Protein AF-A0A183H686-F1 (afdb_monomer_lite)

Sequence (108 aa):
MCELSGSFCYRRFIPQVWPSIRKFMLKQSATSANAQGAYFHSAAYKFQQLILENLDVVFRCIEARSADWRSVVEVAKAYCDVSQPKTLQNASKNLLSTCETELKKTDD

Secondary structure (DSSP, 8-state):
--PPPHHHHHHHIIIIIHHHHHHHHHHHHHHHHT--GGGGGSHHHHHHHHHHHHHHHHHHHTT--HHHHHHHHHHHHHH-STTS-HHHHHHHHHHHHHHHHHHHHH--

Structure (mmCIF, N/CA/C/O backbone):
data_AF-A0A183H686-F1
#
_entry.id   AF-A0A183H686-F1
#
loop_
_atom_site.group_PDB
_atom_site.id
_atom_site.type_symbol
_atom_site.label_atom_id
_atom_site.label_alt_id
_atom_site.label_comp_id
_atom_site.label_asym_id
_atom_site.label_entity_id
_atom_site.label_seq_id
_atom_site.pdbx_PDB_ins_code
_atom_site.Cartn_x
_atom_site.Cartn_y
_atom_site.Cartn_z
_atom_site.occupancy
_atom_site.B_iso_or_equiv
_atom_site.auth_seq_id
_atom_site.auth_comp_id
_atom_site.auth_asym_id
_atom_site.auth_atom_id
_atom_site.pdbx_PDB_model_num
ATOM 1 N N . MET A 1 1 ? -7.629 27.612 15.304 1.00 44.19 1 MET A N 1
ATOM 2 C CA . MET A 1 1 ? -7.691 26.717 14.127 1.00 44.19 1 MET A CA 1
ATOM 3 C C . MET A 1 1 ? -8.606 25.570 14.521 1.00 44.19 1 MET A C 1
ATOM 5 O O . MET A 1 1 ? -8.342 24.986 15.559 1.00 44.19 1 MET A O 1
ATOM 9 N N . CYS A 1 2 ? -9.714 25.318 13.819 1.00 49.41 2 CYS A N 1
ATOM 10 C CA . CYS A 1 2 ? -10.548 24.154 14.142 1.00 49.41 2 CYS A CA 1
ATOM 11 C C . CYS A 1 2 ? -9.799 22.898 13.688 1.00 49.41 2 CYS A C 1
ATOM 13 O O . CYS A 1 2 ? -9.565 22.737 12.491 1.00 49.41 2 CYS A O 1
ATOM 15 N N . GLU A 1 3 ? -9.398 22.046 14.626 1.00 57.31 3 GLU A N 1
ATOM 16 C CA . GLU A 1 3 ? -8.880 20.720 14.303 1.00 57.31 3 GLU A CA 1
ATOM 17 C C . GLU A 1 3 ? -10.010 19.921 13.647 1.00 57.31 3 GLU A C 1
ATOM 19 O O . GLU A 1 3 ? -11.103 19.774 14.200 1.00 57.31 3 GLU A O 1
ATOM 24 N N . LEU A 1 4 ? -9.792 19.468 12.411 1.00 68.12 4 LEU A N 1
ATOM 25 C CA . LEU A 1 4 ? -10.731 18.560 11.765 1.00 68.12 4 LEU A CA 1
ATOM 26 C C . LEU A 1 4 ? -10.695 17.241 12.536 1.00 68.12 4 LEU A C 1
ATOM 28 O O . LEU A 1 4 ? -9.652 16.596 12.586 1.00 68.12 4 LEU A O 1
ATOM 32 N N . SER A 1 5 ? -11.823 16.836 13.123 1.00 79.75 5 SER A N 1
ATOM 33 C CA . SER A 1 5 ? -11.901 15.527 13.783 1.00 79.75 5 SER A CA 1
ATOM 34 C C . SER A 1 5 ? -11.611 14.401 12.784 1.00 79.75 5 SER A C 1
ATOM 36 O O . SER A 1 5 ? -12.080 14.456 11.638 1.00 79.75 5 SER A O 1
ATOM 38 N N . GLY A 1 6 ? -10.889 13.361 13.216 1.00 82.69 6 GLY A N 1
ATOM 39 C CA . GLY A 1 6 ? -10.588 12.190 12.385 1.00 82.69 6 GLY A CA 1
ATOM 40 C C . GLY A 1 6 ? -11.858 11.588 11.781 1.00 82.69 6 GLY A C 1
ATOM 41 O O . GLY A 1 6 ? -11.932 11.379 10.570 1.00 82.69 6 GLY A O 1
ATOM 42 N N . SER A 1 7 ? -12.931 11.500 12.576 1.00 82.00 7 SER A N 1
ATOM 43 C CA . SER A 1 7 ? -14.271 11.077 12.134 1.00 82.00 7 SER A CA 1
ATOM 44 C C . SER A 1 7 ? -14.873 11.859 10.948 1.00 82.00 7 SER A C 1
ATOM 46 O O . SER A 1 7 ? -15.703 11.325 10.201 1.00 82.00 7 SER A O 1
ATOM 48 N N . PHE A 1 8 ? -14.516 13.135 10.764 1.00 85.12 8 PHE A N 1
ATOM 49 C CA . PHE A 1 8 ? -14.971 13.934 9.624 1.00 85.12 8 PHE A CA 1
ATOM 50 C C . PHE A 1 8 ? -14.176 13.586 8.366 1.00 85.12 8 PHE A C 1
ATOM 52 O O . PHE A 1 8 ? -14.762 13.359 7.303 1.00 85.12 8 PHE A O 1
ATOM 59 N N . CYS A 1 9 ? -12.852 13.485 8.497 1.00 89.44 9 CYS A N 1
ATOM 60 C CA . CYS A 1 9 ? -11.973 13.068 7.410 1.00 89.44 9 CYS A CA 1
ATOM 61 C C . CYS A 1 9 ? -12.283 11.631 6.972 1.00 89.44 9 CYS A C 1
ATOM 63 O O . CYS A 1 9 ? -12.395 11.386 5.772 1.00 89.44 9 CYS A O 1
ATOM 65 N N . TYR A 1 10 ? -12.545 10.720 7.914 1.00 92.75 10 TYR A N 1
ATOM 66 C CA . TYR A 1 10 ? -12.964 9.339 7.665 1.00 92.75 10 TYR A CA 1
ATOM 67 C C . TYR A 1 10 ? -14.149 9.255 6.699 1.00 92.75 10 TYR A C 1
ATOM 69 O O . TYR A 1 10 ? -14.083 8.585 5.668 1.00 92.75 10 TYR A O 1
ATOM 77 N N . ARG A 1 11 ? -15.223 10.002 7.000 1.00 90.75 11 ARG A N 1
ATOM 78 C CA . ARG A 1 11 ? -16.484 10.009 6.237 1.00 90.75 11 ARG A CA 1
ATOM 79 C C . ARG A 1 11 ? -16.332 10.490 4.795 1.00 90.75 11 ARG A C 1
ATOM 81 O O . ARG A 1 11 ? -17.214 10.236 3.978 1.00 90.75 11 ARG A O 1
ATOM 88 N N . ARG A 1 12 ? -15.240 11.183 4.474 1.00 90.88 12 ARG A N 1
ATOM 89 C CA . ARG A 1 12 ? -14.915 11.607 3.108 1.00 90.88 12 ARG A CA 1
ATOM 90 C C . ARG A 1 12 ? -13.881 10.691 2.476 1.00 90.88 12 ARG A C 1
ATOM 92 O O . ARG A 1 12 ? -14.092 10.201 1.374 1.00 90.88 12 ARG A O 1
ATOM 99 N N . PHE A 1 13 ? -12.785 10.434 3.176 1.00 93.88 13 PHE A N 1
ATOM 100 C CA . PHE A 1 13 ? -11.641 9.729 2.627 1.00 93.88 13 PHE A CA 1
ATOM 101 C C . PHE A 1 13 ? -11.949 8.261 2.320 1.00 93.88 13 PHE A C 1
ATOM 103 O O . PHE A 1 13 ? -11.777 7.840 1.178 1.00 93.88 13 PHE A O 1
ATOM 110 N N . ILE A 1 14 ? -12.447 7.494 3.296 1.00 95.25 14 ILE A N 1
ATOM 111 C CA . ILE A 1 14 ? -12.674 6.050 3.131 1.00 95.25 14 ILE A CA 1
ATOM 112 C C . ILE A 1 14 ? -13.700 5.730 2.036 1.00 95.25 14 ILE A C 1
ATOM 114 O O . ILE A 1 14 ? -13.399 4.887 1.197 1.00 95.25 14 ILE A O 1
ATOM 118 N N . PRO A 1 15 ? -14.878 6.378 1.966 1.00 94.75 15 PRO A N 1
ATOM 119 C CA . PRO A 1 15 ? -15.844 6.040 0.926 1.00 94.75 15 PRO A CA 1
ATOM 120 C C . PRO A 1 15 ? -15.540 6.678 -0.437 1.00 94.75 15 PRO A C 1
ATOM 122 O O . PRO A 1 15 ? -15.887 6.087 -1.456 1.00 94.75 15 PRO A O 1
ATOM 125 N N . GLN A 1 16 ? -14.921 7.866 -0.492 1.00 94.06 16 GLN A N 1
ATOM 126 C CA . GLN A 1 16 ? -14.824 8.634 -1.749 1.00 94.06 16 GLN A CA 1
ATOM 127 C C . GLN A 1 16 ? -13.433 8.592 -2.392 1.00 94.06 16 GLN A C 1
ATOM 129 O O . GLN A 1 16 ? -13.321 8.688 -3.612 1.00 94.06 16 GLN A O 1
ATOM 134 N N . VAL A 1 17 ? -12.367 8.455 -1.598 1.00 95.00 17 VAL A N 1
ATOM 135 C CA . VAL A 1 17 ? -10.979 8.603 -2.074 1.00 95.00 17 VAL A CA 1
ATOM 136 C C . VAL A 1 17 ? -10.239 7.269 -2.049 1.00 95.00 17 VAL A C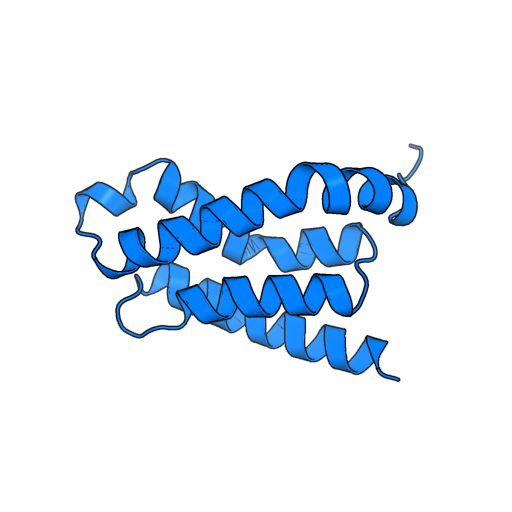 1
ATOM 138 O O . VAL A 1 17 ? -9.668 6.851 -3.060 1.00 95.00 17 VAL A O 1
ATOM 141 N N . TRP A 1 18 ? -10.281 6.571 -0.914 1.00 96.75 18 TRP A N 1
ATOM 142 C CA . TRP A 1 18 ? -9.546 5.328 -0.700 1.00 96.75 18 TRP A CA 1
ATOM 143 C C . TRP A 1 18 ? -9.806 4.232 -1.752 1.00 96.75 18 TRP A C 1
ATOM 145 O O . TRP A 1 18 ? -8.830 3.632 -2.207 1.00 96.75 18 TRP A O 1
ATOM 155 N N . PRO A 1 19 ? -11.040 3.988 -2.244 1.00 97.62 19 PRO A N 1
ATOM 156 C CA . PRO A 1 19 ? -11.290 2.918 -3.210 1.00 97.62 19 PRO A CA 1
ATOM 157 C C . PRO A 1 19 ? -10.542 3.141 -4.530 1.00 97.62 19 PRO A C 1
ATOM 159 O O . PRO A 1 19 ? -10.018 2.195 -5.121 1.00 97.62 19 PRO A O 1
ATOM 162 N N . SER A 1 20 ? -10.440 4.400 -4.964 1.00 97.56 20 SER A N 1
ATOM 163 C CA . SER A 1 20 ? -9.707 4.795 -6.169 1.00 97.56 20 SER A CA 1
ATOM 164 C C . SER A 1 20 ? -8.201 4.614 -5.993 1.00 97.56 20 SER A C 1
ATOM 166 O O . SER A 1 20 ? -7.547 4.066 -6.882 1.00 97.56 20 SER A O 1
ATOM 168 N N . ILE A 1 21 ? -7.659 5.003 -4.831 1.00 97.88 21 ILE A N 1
ATOM 169 C CA . ILE A 1 21 ? -6.241 4.805 -4.501 1.00 97.88 21 ILE A CA 1
ATOM 170 C C . ILE A 1 21 ? -5.918 3.310 -4.439 1.00 97.88 21 ILE A C 1
ATOM 172 O O . ILE A 1 21 ? -5.002 2.862 -5.124 1.00 97.88 21 ILE A O 1
ATOM 176 N N . ARG A 1 22 ? -6.698 2.517 -3.694 1.00 97.75 22 ARG A N 1
ATOM 177 C CA . ARG A 1 22 ? -6.518 1.062 -3.585 1.00 97.75 22 ARG A CA 1
ATOM 178 C C . ARG A 1 22 ? -6.540 0.395 -4.957 1.00 97.75 22 ARG A C 1
ATOM 180 O O . ARG A 1 22 ? -5.624 -0.353 -5.289 1.00 97.75 22 ARG A O 1
ATOM 187 N N . LYS A 1 23 ? -7.538 0.707 -5.791 1.00 97.94 23 LYS A N 1
ATOM 188 C CA . LYS A 1 23 ? -7.635 0.170 -7.158 1.00 97.94 23 LYS A CA 1
ATOM 189 C C . LYS A 1 23 ? -6.419 0.543 -8.008 1.00 97.94 23 LYS A C 1
ATOM 191 O O . LYS A 1 23 ? -5.903 -0.306 -8.733 1.00 97.94 23 LYS A O 1
ATOM 196 N N . PHE A 1 24 ? -5.963 1.793 -7.931 1.00 97.94 24 PHE A N 1
ATOM 197 C CA . PHE A 1 24 ? -4.764 2.236 -8.638 1.00 97.94 24 PHE A CA 1
ATOM 198 C C . PHE A 1 24 ? -3.528 1.459 -8.176 1.00 97.94 24 PHE A C 1
ATOM 200 O O . PHE A 1 24 ? -2.816 0.902 -9.009 1.00 97.94 24 PHE A O 1
ATOM 207 N N . MET A 1 25 ? -3.307 1.373 -6.863 1.00 98.31 25 MET A N 1
ATOM 208 C CA . MET A 1 25 ? -2.142 0.713 -6.281 1.00 98.31 25 MET A CA 1
ATOM 209 C C . MET A 1 25 ? -2.092 -0.771 -6.638 1.00 98.31 25 MET A C 1
ATOM 211 O O . MET A 1 25 ? -1.044 -1.249 -7.065 1.00 98.31 25 MET A O 1
ATOM 215 N N . LEU A 1 26 ? -3.212 -1.489 -6.537 1.00 97.31 26 LEU A N 1
ATOM 216 C CA . LEU A 1 26 ? -3.276 -2.909 -6.897 1.00 97.31 26 LEU A CA 1
ATOM 217 C C . LEU A 1 26 ? -3.075 -3.142 -8.398 1.00 97.31 26 LEU A C 1
ATOM 219 O O . LEU A 1 26 ? -2.472 -4.131 -8.791 1.00 97.31 26 LEU A O 1
ATOM 223 N N . LYS A 1 27 ? -3.543 -2.230 -9.257 1.00 96.81 27 LYS A N 1
ATOM 224 C CA . LYS A 1 27 ? -3.286 -2.325 -10.700 1.00 96.81 27 LYS A CA 1
ATOM 225 C C . LYS A 1 27 ? -1.815 -2.064 -11.027 1.00 96.81 27 LYS A C 1
ATOM 227 O O . LYS A 1 27 ? -1.241 -2.746 -11.869 1.00 96.81 27 LYS A O 1
ATOM 232 N N . GLN A 1 28 ? -1.219 -1.051 -10.403 1.00 96.00 28 GLN A N 1
ATOM 233 C CA . GLN A 1 28 ? 0.147 -0.641 -10.717 1.00 96.00 28 GLN A CA 1
ATOM 234 C C . GLN A 1 28 ? 1.211 -1.553 -10.111 1.00 96.00 28 GLN A C 1
ATOM 236 O O . GLN A 1 28 ? 2.327 -1.543 -10.618 1.00 96.00 28 GLN A O 1
ATOM 241 N N . SER A 1 29 ? 0.884 -2.374 -9.108 1.00 96.38 29 SER A N 1
ATOM 242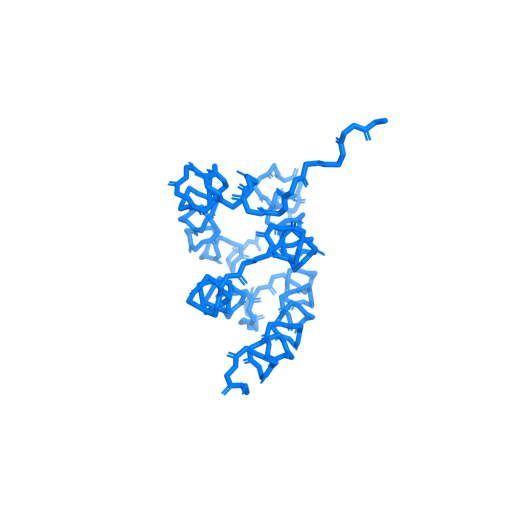 C CA . SER A 1 29 ? 1.837 -3.339 -8.547 1.00 96.38 29 SER A CA 1
ATOM 243 C C . SER A 1 29 ? 2.339 -4.325 -9.609 1.00 96.38 29 SER A C 1
ATOM 245 O O . SER A 1 29 ? 3.527 -4.634 -9.642 1.00 96.38 29 SER A O 1
ATOM 247 N N . ALA A 1 30 ? 1.474 -4.758 -10.532 1.00 94.81 30 ALA A N 1
ATOM 248 C CA . ALA A 1 30 ? 1.859 -5.620 -11.650 1.00 94.81 30 ALA A CA 1
ATOM 249 C C . ALA A 1 30 ? 2.764 -4.900 -12.667 1.00 94.81 30 ALA A C 1
ATOM 251 O O . ALA A 1 30 ? 3.678 -5.503 -13.231 1.00 94.81 30 ALA A O 1
ATOM 252 N N . THR A 1 31 ? 2.536 -3.602 -12.891 1.00 94.12 31 THR A N 1
ATOM 253 C CA . THR A 1 31 ? 3.382 -2.779 -13.766 1.00 94.12 31 THR A CA 1
ATOM 254 C C . THR A 1 31 ? 4.757 -2.560 -13.142 1.00 94.12 31 THR A C 1
ATOM 256 O O . THR A 1 31 ? 5.769 -2.738 -13.815 1.00 94.12 31 THR A O 1
ATOM 259 N N . SER A 1 32 ? 4.807 -2.200 -11.855 1.00 94.31 32 SER A N 1
ATOM 260 C CA . SER A 1 32 ? 6.060 -1.925 -11.150 1.00 94.31 32 SER A CA 1
ATOM 261 C C . SER A 1 32 ? 6.913 -3.176 -10.969 1.00 94.31 32 SER A C 1
ATOM 263 O O . SER A 1 32 ? 8.129 -3.087 -11.086 1.00 94.31 32 SER A O 1
ATOM 265 N N . ALA A 1 33 ? 6.293 -4.344 -10.780 1.00 93.81 33 ALA A N 1
ATOM 266 C CA . ALA A 1 33 ? 6.978 -5.636 -10.734 1.00 93.81 33 ALA A CA 1
ATOM 267 C C . ALA A 1 33 ? 7.773 -5.965 -12.012 1.00 93.81 33 ALA A C 1
ATOM 269 O O . ALA A 1 33 ? 8.750 -6.702 -11.956 1.00 93.81 33 ALA A O 1
ATOM 270 N N . ASN A 1 34 ? 7.357 -5.424 -13.159 1.00 91.00 34 ASN A N 1
ATOM 271 C CA . ASN A 1 34 ? 8.003 -5.638 -14.457 1.00 91.00 34 ASN A CA 1
ATOM 272 C C . ASN A 1 34 ? 8.726 -4.377 -14.960 1.00 91.00 34 ASN A C 1
ATOM 274 O O . ASN A 1 34 ? 9.059 -4.268 -16.142 1.00 91.00 34 ASN A O 1
ATOM 278 N N . ALA A 1 35 ? 8.916 -3.384 -14.088 1.00 87.31 35 ALA A N 1
ATOM 279 C CA . ALA A 1 35 ? 9.393 -2.073 -14.483 1.00 87.31 35 ALA A CA 1
ATOM 280 C C . ALA A 1 35 ? 10.879 -2.061 -14.858 1.00 87.31 35 ALA A C 1
ATOM 282 O O . ALA A 1 35 ? 11.725 -2.680 -14.215 1.00 87.31 35 ALA A O 1
ATOM 283 N N . GLN A 1 36 ? 11.195 -1.256 -15.871 1.00 85.44 36 GLN A N 1
ATOM 284 C CA . GLN A 1 36 ? 12.559 -0.925 -16.281 1.00 85.44 36 GLN A CA 1
ATOM 285 C C . GLN A 1 36 ? 12.891 0.534 -15.941 1.00 85.44 36 GLN A C 1
ATOM 287 O O . GLN A 1 36 ? 12.018 1.301 -15.537 1.00 85.44 36 GLN A O 1
ATOM 292 N N . GLY A 1 37 ? 14.148 0.940 -16.147 1.00 84.81 37 GLY A N 1
ATOM 293 C CA . GLY A 1 37 ? 14.698 2.209 -15.651 1.00 84.81 37 GLY A CA 1
ATOM 294 C C . GLY A 1 37 ? 13.846 3.461 -15.909 1.00 84.81 37 GLY A C 1
ATOM 295 O O . GLY A 1 37 ? 13.660 4.265 -14.999 1.00 84.81 37 GLY A O 1
ATOM 296 N N . ALA A 1 38 ? 13.252 3.614 -17.099 1.00 88.69 38 ALA A N 1
ATOM 297 C CA . ALA A 1 38 ? 12.435 4.791 -17.422 1.00 88.69 38 ALA A CA 1
ATOM 298 C C . ALA A 1 38 ? 11.169 4.925 -16.548 1.00 88.69 38 ALA A C 1
ATOM 300 O O . ALA A 1 38 ? 10.700 6.036 -16.293 1.00 88.69 38 ALA A O 1
ATOM 301 N N . TYR A 1 39 ? 10.629 3.810 -16.042 1.00 91.75 39 TYR A N 1
ATOM 302 C CA . TYR A 1 39 ? 9.435 3.801 -15.194 1.00 91.75 39 TYR A CA 1
ATOM 303 C C . TYR A 1 39 ? 9.647 4.548 -13.875 1.00 91.75 39 TYR A C 1
ATOM 305 O O . TYR A 1 39 ? 8.713 5.181 -13.381 1.00 91.75 39 TYR A O 1
ATOM 313 N N . PHE A 1 40 ? 10.869 4.545 -13.336 1.00 92.12 40 PHE A N 1
ATOM 314 C CA . PHE A 1 40 ? 11.193 5.191 -12.058 1.00 92.12 40 PHE A CA 1
ATOM 315 C C . PHE A 1 40 ? 11.050 6.719 -12.095 1.00 92.12 40 PHE A C 1
ATOM 317 O O . PHE A 1 40 ? 10.936 7.365 -11.056 1.00 92.12 40 PHE A O 1
ATOM 324 N N . HIS A 1 41 ? 10.989 7.313 -13.289 1.00 92.94 41 HIS A N 1
ATOM 325 C CA . HIS A 1 41 ? 10.733 8.742 -13.465 1.00 92.94 41 HIS A CA 1
ATOM 326 C C . HIS A 1 41 ? 9.252 9.068 -13.712 1.00 92.94 41 HIS A C 1
ATOM 328 O O . HIS A 1 41 ? 8.879 10.245 -13.718 1.00 92.94 41 HIS A O 1
ATOM 334 N N . SER A 1 42 ? 8.401 8.049 -13.879 1.00 95.94 42 SER A N 1
ATOM 335 C CA . SER A 1 42 ? 6.976 8.220 -14.158 1.00 95.94 42 SER A CA 1
ATOM 336 C C . SER A 1 42 ? 6.209 8.789 -12.960 1.00 95.94 42 SER A C 1
ATOM 338 O O . SER A 1 42 ? 6.555 8.571 -11.797 1.00 95.94 42 SER A O 1
ATOM 340 N N . ALA A 1 43 ? 5.110 9.493 -13.244 1.00 96.69 43 ALA A N 1
ATOM 341 C CA . ALA A 1 43 ? 4.197 9.970 -12.206 1.00 96.69 43 ALA A CA 1
ATOM 342 C C . ALA A 1 43 ? 3.553 8.809 -11.428 1.00 96.69 43 ALA A C 1
ATOM 344 O O . ALA A 1 43 ? 3.334 8.928 -10.226 1.00 96.69 43 ALA A O 1
ATOM 345 N N . ALA A 1 44 ? 3.299 7.677 -12.097 1.00 96.12 44 ALA A N 1
ATOM 346 C CA . ALA A 1 44 ? 2.737 6.490 -11.465 1.00 96.12 44 ALA A CA 1
ATOM 347 C C . ALA A 1 44 ? 3.670 5.939 -10.383 1.00 96.12 44 ALA A C 1
ATOM 349 O O . ALA A 1 44 ? 3.231 5.753 -9.252 1.00 96.12 44 ALA A O 1
ATOM 350 N N . TYR A 1 45 ? 4.956 5.781 -10.703 1.00 97.00 45 TYR A N 1
ATOM 351 C CA . TYR A 1 45 ? 5.958 5.317 -9.747 1.00 97.00 45 TYR A CA 1
ATOM 352 C C . TYR A 1 45 ? 6.094 6.250 -8.541 1.00 97.00 45 TYR A C 1
ATOM 354 O O . TYR A 1 45 ? 6.050 5.805 -7.395 1.00 97.00 45 TYR A O 1
ATOM 362 N N . LYS A 1 46 ? 6.179 7.563 -8.786 1.00 97.38 46 LYS A N 1
ATOM 363 C CA . LYS A 1 46 ? 6.253 8.563 -7.708 1.00 97.38 46 LYS A CA 1
ATOM 364 C C . LYS A 1 46 ? 5.022 8.520 -6.805 1.00 97.38 46 LYS A C 1
ATOM 366 O O . LYS A 1 46 ? 5.151 8.625 -5.590 1.00 97.38 46 LYS A O 1
ATOM 371 N N . PHE A 1 47 ? 3.837 8.336 -7.386 1.00 97.94 47 PHE A N 1
ATOM 372 C CA . PHE A 1 47 ? 2.606 8.201 -6.618 1.00 97.94 47 PHE A CA 1
ATOM 373 C C . PHE A 1 47 ? 2.585 6.908 -5.794 1.00 97.94 47 PHE A C 1
ATOM 375 O O . PHE A 1 47 ? 2.241 6.959 -4.619 1.00 97.94 47 PHE A O 1
ATOM 382 N N . GLN A 1 48 ? 3.005 5.769 -6.359 1.00 97.94 48 GLN A N 1
ATOM 383 C CA . GLN A 1 48 ? 3.116 4.511 -5.608 1.00 97.94 48 GLN A CA 1
ATOM 384 C C . GLN A 1 48 ? 4.020 4.663 -4.385 1.00 97.94 48 GLN A C 1
ATOM 386 O O . GLN A 1 48 ? 3.633 4.262 -3.289 1.00 97.94 48 GLN A O 1
ATOM 391 N N . GLN A 1 49 ? 5.196 5.266 -4.573 1.00 97.75 49 GLN A N 1
ATOM 392 C CA . GLN A 1 49 ? 6.148 5.509 -3.495 1.00 97.75 49 GLN A CA 1
ATOM 393 C C . GLN A 1 49 ? 5.538 6.406 -2.411 1.00 97.75 49 GLN A C 1
ATOM 395 O O . GLN A 1 49 ? 5.514 6.016 -1.247 1.00 97.75 49 GLN A O 1
ATOM 400 N N . LEU A 1 50 ? 4.964 7.548 -2.806 1.00 97.88 50 LEU A N 1
ATOM 401 C CA . LEU A 1 50 ? 4.331 8.486 -1.879 1.00 97.88 50 LEU A CA 1
ATOM 402 C C . LEU A 1 50 ? 3.239 7.814 -1.040 1.00 97.88 50 LEU A C 1
ATOM 404 O O . LEU A 1 50 ? 3.170 8.034 0.167 1.00 97.88 50 LEU A O 1
ATOM 408 N N . ILE A 1 51 ? 2.391 6.996 -1.670 1.00 97.62 51 ILE A N 1
ATOM 409 C CA . ILE A 1 51 ? 1.340 6.271 -0.960 1.00 97.62 51 ILE A CA 1
ATOM 410 C C . ILE A 1 51 ? 1.958 5.280 0.026 1.00 97.62 51 ILE A C 1
ATOM 412 O O . ILE A 1 51 ? 1.636 5.349 1.205 1.00 97.62 51 ILE A O 1
ATOM 416 N N . LEU A 1 52 ? 2.865 4.400 -0.404 1.00 98.00 52 LEU A N 1
ATOM 417 C CA . LEU A 1 52 ? 3.450 3.388 0.488 1.00 98.00 52 LEU A CA 1
ATOM 418 C C . LEU A 1 52 ? 4.189 4.000 1.688 1.00 98.00 52 LEU A C 1
ATOM 420 O O . LEU A 1 52 ? 4.173 3.413 2.763 1.00 98.00 52 LEU A O 1
ATOM 424 N N . GLU A 1 53 ? 4.802 5.170 1.516 1.00 97.69 53 GLU A N 1
ATOM 425 C CA . GLU A 1 53 ? 5.554 5.861 2.570 1.00 97.69 53 GLU A CA 1
ATOM 426 C C . GLU A 1 53 ? 4.680 6.618 3.581 1.00 97.69 53 GLU A C 1
ATOM 428 O O . GLU A 1 53 ? 5.151 6.880 4.682 1.00 97.69 53 GLU A O 1
ATOM 433 N N . ASN A 1 54 ? 3.448 7.002 3.222 1.00 96.69 54 ASN A N 1
ATOM 434 C CA . ASN A 1 54 ? 2.644 7.930 4.037 1.00 96.69 54 ASN A CA 1
ATOM 435 C C . ASN A 1 54 ? 1.255 7.404 4.416 1.00 96.69 54 ASN A C 1
ATOM 437 O O . ASN A 1 54 ? 0.511 8.071 5.141 1.00 96.69 54 ASN A O 1
ATOM 441 N N . LEU A 1 55 ? 0.847 6.247 3.893 1.00 95.19 55 LEU A N 1
ATOM 442 C CA . LEU A 1 55 ? -0.521 5.763 4.058 1.00 95.19 55 LEU A CA 1
ATOM 443 C C . LEU A 1 55 ? -0.875 5.469 5.520 1.00 95.19 55 LEU A C 1
ATOM 445 O O . LEU A 1 55 ? -2.012 5.689 5.928 1.00 95.19 55 LEU A O 1
ATOM 449 N N . ASP A 1 56 ? 0.094 5.033 6.317 1.00 95.06 56 ASP A N 1
ATOM 450 C CA . ASP A 1 56 ? -0.056 4.822 7.754 1.00 95.06 56 ASP A CA 1
ATOM 451 C C . ASP A 1 56 ? -0.357 6.123 8.513 1.00 95.06 56 ASP A C 1
ATOM 453 O O . ASP A 1 56 ? -1.184 6.131 9.426 1.00 95.06 56 ASP A O 1
ATOM 457 N N . VAL A 1 57 ? 0.287 7.231 8.139 1.00 94.31 57 VAL A N 1
ATOM 458 C CA . VAL A 1 57 ? 0.033 8.550 8.729 1.00 94.31 57 VAL A CA 1
ATOM 459 C C . VAL A 1 57 ? -1.389 8.983 8.399 1.00 94.31 57 VAL A C 1
ATOM 461 O O . VAL A 1 57 ? -2.138 9.356 9.299 1.00 94.31 57 VAL A O 1
ATOM 464 N N . VAL A 1 58 ? -1.799 8.857 7.132 1.00 93.62 58 VAL A N 1
ATOM 465 C CA . VAL A 1 58 ? -3.161 9.206 6.706 1.00 93.62 58 VAL A CA 1
ATOM 466 C C . VAL A 1 58 ? -4.193 8.391 7.480 1.00 93.62 58 VAL A C 1
ATOM 468 O O . VAL A 1 58 ? -5.124 8.972 8.033 1.00 93.62 58 VAL A O 1
ATOM 471 N N . PHE A 1 59 ? -4.021 7.069 7.562 1.00 94.62 59 PHE A N 1
ATOM 472 C CA . PHE A 1 59 ? -4.977 6.176 8.221 1.00 94.62 59 PHE A CA 1
ATOM 473 C C . PHE A 1 59 ? -5.079 6.422 9.730 1.00 94.62 59 PHE A C 1
ATOM 475 O O . PHE A 1 59 ? -6.180 6.362 10.278 1.00 94.62 59 PHE A O 1
ATOM 482 N N . ARG A 1 60 ? -3.974 6.787 10.391 1.00 92.31 60 ARG A N 1
ATOM 483 C CA . ARG A 1 60 ? -3.998 7.240 11.789 1.00 92.31 60 ARG A CA 1
ATOM 484 C C . ARG A 1 60 ? -4.730 8.574 11.943 1.00 92.31 60 ARG A C 1
ATOM 486 O O . ARG A 1 60 ? -5.596 8.687 12.802 1.00 92.31 60 ARG A O 1
ATOM 493 N N . CYS A 1 61 ? -4.450 9.555 11.084 1.00 91.81 61 CYS A N 1
ATOM 494 C CA . CYS A 1 61 ? -5.094 10.872 11.134 1.00 91.81 61 CYS A CA 1
ATOM 495 C C . CYS A 1 61 ? -6.612 10.822 10.913 1.00 91.81 61 CYS A C 1
ATOM 497 O O . CYS A 1 61 ? -7.334 11.665 11.441 1.00 91.81 61 CYS A O 1
ATOM 499 N N . ILE A 1 62 ? -7.105 9.866 10.124 1.00 92.69 62 ILE A N 1
ATOM 500 C CA . ILE A 1 62 ? -8.546 9.695 9.902 1.00 92.69 62 ILE A CA 1
ATOM 501 C C . ILE A 1 62 ? -9.208 8.734 10.894 1.00 92.69 62 ILE A C 1
ATOM 503 O O . ILE A 1 62 ? -10.379 8.427 10.702 1.00 92.69 62 ILE A O 1
ATOM 507 N N . GLU A 1 63 ? -8.486 8.238 11.904 1.00 90.56 63 GLU A N 1
ATOM 508 C CA . GLU A 1 63 ? -9.006 7.263 12.876 1.00 90.56 63 GLU A CA 1
ATOM 509 C C . GLU A 1 63 ? -9.612 6.029 12.169 1.00 90.56 63 GLU A C 1
ATOM 511 O O . GLU A 1 63 ? -10.755 5.631 12.408 1.00 90.56 63 GLU A O 1
ATOM 516 N N . ALA A 1 64 ? -8.861 5.462 11.216 1.00 91.12 64 ALA A N 1
ATOM 517 C CA . ALA A 1 64 ? -9.317 4.346 10.392 1.00 91.12 64 ALA A CA 1
ATOM 518 C C . ALA A 1 64 ? -9.650 3.100 11.230 1.00 91.12 64 ALA A C 1
ATOM 520 O O . ALA A 1 64 ? -8.986 2.798 12.222 1.00 91.12 64 ALA A O 1
ATOM 521 N N . ARG A 1 65 ? -10.664 2.338 10.800 1.00 92.44 65 ARG A N 1
ATOM 522 C CA . ARG A 1 65 ? -11.123 1.134 11.509 1.00 92.44 65 ARG A CA 1
ATOM 523 C C . ARG A 1 65 ? -10.287 -0.082 11.115 1.00 92.44 65 ARG A C 1
ATOM 525 O O . ARG A 1 65 ? -9.631 -0.087 10.074 1.00 92.44 65 ARG A O 1
ATOM 532 N N . SER A 1 66 ? -10.375 -1.167 11.884 1.00 91.94 66 SER A N 1
ATOM 533 C CA . SER A 1 66 ? -9.645 -2.418 11.602 1.00 91.94 66 SER A CA 1
ATOM 534 C C . SER A 1 66 ? -9.893 -2.964 10.188 1.00 91.94 66 SER A C 1
ATOM 536 O O . SER A 1 66 ? -8.960 -3.400 9.515 1.00 91.94 66 SER A O 1
ATOM 538 N N . ALA A 1 67 ? -11.128 -2.890 9.684 1.00 91.19 67 ALA A N 1
ATOM 539 C CA . ALA A 1 67 ? -11.453 -3.288 8.312 1.00 91.19 67 ALA A CA 1
ATOM 540 C C . ALA A 1 67 ? -10.709 -2.447 7.254 1.00 91.19 67 ALA A C 1
ATOM 542 O O . ALA A 1 67 ? -10.252 -2.985 6.243 1.00 91.19 67 ALA A O 1
ATOM 543 N N . ASP A 1 68 ? -10.535 -1.150 7.511 1.00 94.19 68 ASP A N 1
ATOM 544 C CA . ASP A 1 68 ? -9.813 -0.243 6.623 1.00 94.19 68 ASP A CA 1
ATOM 545 C C . ASP A 1 68 ? -8.314 -0.573 6.643 1.00 94.19 68 ASP A C 1
ATOM 547 O O . ASP A 1 68 ? -7.703 -0.726 5.585 1.00 94.19 68 ASP A O 1
ATOM 551 N N . TRP A 1 69 ? -7.733 -0.815 7.822 1.00 95.31 69 TRP A N 1
ATOM 552 C CA . TRP A 1 69 ? -6.345 -1.274 7.957 1.00 95.31 69 TRP A CA 1
ATOM 553 C C . TRP A 1 69 ? -6.076 -2.597 7.228 1.00 95.31 69 TRP A C 1
ATOM 555 O O . TRP A 1 69 ? -5.050 -2.736 6.564 1.00 95.31 69 TRP A O 1
ATOM 565 N N . ARG A 1 70 ? -7.017 -3.551 7.245 1.00 95.56 70 ARG A N 1
ATOM 566 C CA . ARG A 1 70 ? -6.896 -4.801 6.463 1.00 95.56 70 ARG A CA 1
ATOM 567 C C . ARG A 1 70 ? -6.802 -4.538 4.957 1.00 95.56 70 ARG A C 1
ATOM 569 O O . ARG A 1 70 ? -6.068 -5.236 4.260 1.00 95.56 70 ARG A O 1
ATOM 576 N N . SER A 1 71 ? -7.486 -3.511 4.456 1.00 95.69 71 SER A N 1
ATOM 577 C CA . SER A 1 71 ? -7.380 -3.119 3.045 1.00 95.69 71 SER A CA 1
ATOM 578 C C . SER A 1 71 ? -6.040 -2.447 2.706 1.00 95.69 71 SER A C 1
ATOM 580 O O . SER A 1 71 ? -5.558 -2.575 1.581 1.00 95.69 71 SER A O 1
ATOM 582 N N . VAL A 1 72 ? -5.393 -1.787 3.674 1.00 96.69 72 VAL A N 1
ATOM 583 C CA . VAL A 1 72 ? -4.017 -1.281 3.527 1.00 96.69 72 VAL A CA 1
ATOM 584 C C . VAL A 1 72 ? -3.018 -2.432 3.498 1.00 96.69 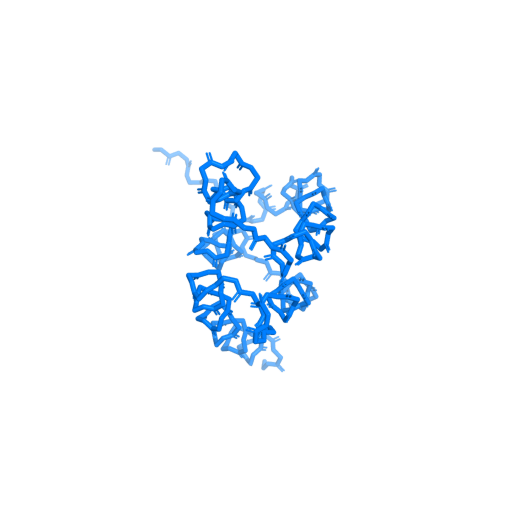72 VAL A C 1
ATOM 586 O O . VAL A 1 72 ? -2.130 -2.444 2.648 1.00 96.69 72 VAL A O 1
ATOM 589 N N . VAL A 1 73 ? -3.195 -3.433 4.367 1.00 97.12 73 VAL A N 1
ATOM 590 C CA . VAL A 1 73 ? -2.369 -4.652 4.385 1.00 97.12 73 VAL A CA 1
ATOM 591 C C . VAL A 1 73 ? -2.388 -5.351 3.030 1.00 97.12 73 VAL A C 1
ATOM 593 O O . VAL A 1 73 ? -1.344 -5.770 2.539 1.00 97.12 73 VAL A O 1
ATOM 596 N N . GLU A 1 74 ? -3.555 -5.465 2.400 1.00 96.44 74 GLU A N 1
ATOM 597 C CA . GLU A 1 74 ? -3.678 -6.030 1.055 1.00 96.44 74 GLU A CA 1
ATOM 598 C C . GLU A 1 74 ? -2.854 -5.248 0.021 1.00 96.44 74 GLU A C 1
ATOM 600 O O . GLU A 1 74 ? -2.101 -5.852 -0.747 1.00 96.44 74 GLU A O 1
ATOM 605 N N . VAL A 1 75 ? -2.952 -3.912 0.025 1.00 97.31 75 VAL A N 1
ATOM 606 C CA . VAL A 1 75 ? -2.152 -3.059 -0.865 1.00 97.31 75 VAL A CA 1
ATOM 607 C C . VAL A 1 75 ? -0.666 -3.268 -0.605 1.00 97.31 75 VAL A C 1
ATOM 609 O O . VAL A 1 75 ? 0.075 -3.520 -1.548 1.00 97.31 75 VAL A O 1
ATOM 612 N N . ALA A 1 76 ? -0.227 -3.210 0.649 1.00 97.38 76 ALA A N 1
ATOM 613 C CA . ALA A 1 76 ? 1.179 -3.354 0.993 1.00 97.38 76 ALA A CA 1
ATOM 614 C C . ALA A 1 76 ? 1.725 -4.738 0.576 1.00 97.38 76 ALA A C 1
ATOM 616 O O . ALA A 1 76 ? 2.745 -4.832 -0.112 1.00 97.38 76 ALA A O 1
ATOM 617 N N . LYS A 1 77 ? 0.996 -5.829 0.838 1.00 96.94 77 LYS A N 1
ATOM 618 C CA . LYS A 1 77 ? 1.406 -7.177 0.401 1.00 96.94 77 LYS A CA 1
ATOM 619 C C . LYS A 1 77 ? 1.691 -7.263 -1.102 1.00 96.94 77 LYS A C 1
ATOM 621 O O . LYS A 1 77 ? 2.662 -7.911 -1.485 1.00 96.94 77 LYS A O 1
ATOM 626 N N . ALA A 1 78 ? 0.929 -6.559 -1.943 1.00 96.62 78 ALA A N 1
ATOM 627 C CA . ALA A 1 78 ? 1.157 -6.535 -3.391 1.00 96.62 78 ALA A CA 1
ATOM 628 C C . ALA A 1 78 ? 2.519 -5.929 -3.802 1.00 96.62 78 ALA A C 1
ATOM 630 O O . ALA A 1 78 ? 3.011 -6.200 -4.898 1.00 96.62 78 ALA A O 1
ATOM 631 N N . TYR A 1 79 ? 3.135 -5.127 -2.930 1.00 97.56 79 TYR A N 1
ATOM 632 C CA . TYR A 1 79 ? 4.440 -4.497 -3.144 1.00 97.56 79 TYR A CA 1
ATOM 633 C C . TYR A 1 79 ? 5.590 -5.183 -2.392 1.00 97.56 79 TYR A C 1
ATOM 635 O O . TYR A 1 79 ? 6.733 -4.749 -2.508 1.00 97.56 79 TYR A O 1
ATOM 643 N N . CYS A 1 80 ? 5.332 -6.254 -1.637 1.00 95.69 80 CYS A N 1
ATOM 644 C CA . CYS A 1 80 ? 6.378 -6.979 -0.908 1.00 95.69 80 CYS A CA 1
ATOM 645 C C . CYS A 1 80 ? 7.119 -8.025 -1.748 1.00 95.69 80 CYS A C 1
ATOM 647 O O . CYS A 1 80 ? 8.143 -8.535 -1.287 1.00 95.69 80 CYS A O 1
ATOM 649 N N . ASP A 1 81 ? 6.625 -8.336 -2.948 1.00 92.56 81 ASP A N 1
ATOM 650 C CA . ASP A 1 81 ? 7.241 -9.313 -3.846 1.00 92.56 81 ASP A CA 1
ATOM 651 C C . ASP A 1 81 ? 8.692 -8.940 -4.200 1.00 92.56 81 ASP A C 1
ATOM 653 O O . ASP A 1 81 ? 9.066 -7.764 -4.236 1.00 92.56 81 ASP A O 1
ATOM 657 N N . VAL A 1 82 ? 9.529 -9.947 -4.451 1.00 91.50 82 VAL A N 1
ATOM 658 C CA . VAL A 1 82 ? 10.937 -9.789 -4.847 1.00 91.50 82 VAL A CA 1
ATOM 659 C C . VAL A 1 82 ? 11.112 -9.140 -6.219 1.00 91.50 82 VAL A C 1
ATOM 661 O O . VAL A 1 82 ? 12.161 -8.552 -6.468 1.00 91.50 82 VAL A O 1
ATOM 664 N N . SER A 1 83 ? 10.096 -9.204 -7.080 1.00 93.25 83 SER A N 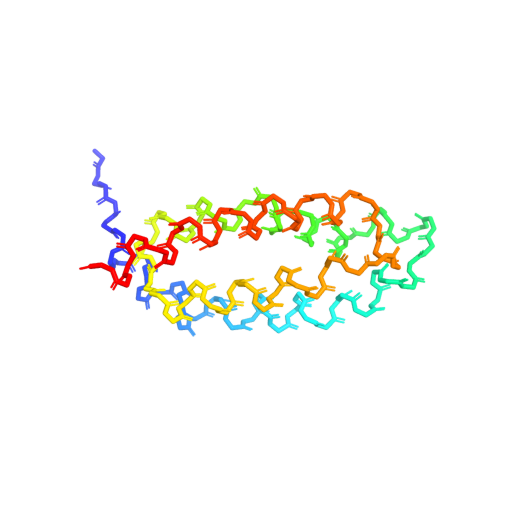1
ATOM 665 C CA . SER A 1 83 ? 10.070 -8.534 -8.379 1.00 93.25 83 SER A CA 1
ATOM 666 C C . SER A 1 83 ? 9.887 -7.019 -8.267 1.00 93.25 83 SER A C 1
ATOM 668 O O . SER A 1 83 ? 10.114 -6.293 -9.231 1.00 93.25 83 SER A O 1
ATOM 670 N N . GLN A 1 84 ? 9.448 -6.514 -7.111 1.00 96.44 84 GLN A N 1
ATOM 671 C CA . GLN A 1 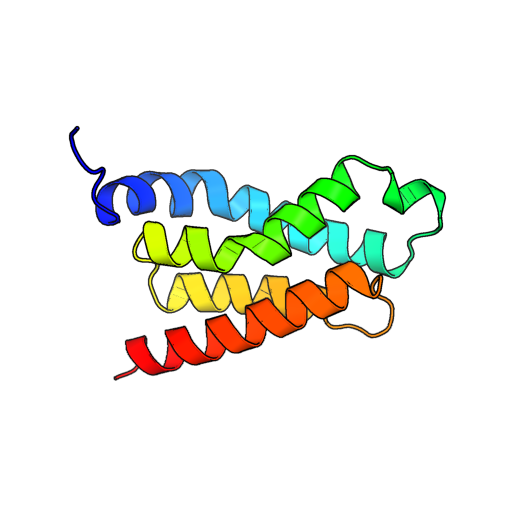84 ? 9.189 -5.090 -6.937 1.00 96.44 84 GLN A CA 1
ATOM 672 C C . GLN A 1 84 ? 10.492 -4.285 -6.851 1.00 96.44 84 GLN A C 1
ATOM 674 O O . GLN A 1 84 ? 11.493 -4.759 -6.304 1.00 96.44 84 GLN A O 1
ATOM 679 N N . PRO A 1 85 ? 10.486 -3.020 -7.308 1.00 95.50 85 PRO A N 1
ATOM 680 C CA . PRO A 1 85 ? 11.593 -2.106 -7.076 1.00 95.50 85 PRO A CA 1
ATOM 681 C C . PRO A 1 85 ? 11.915 -2.017 -5.579 1.00 95.50 85 PRO A C 1
ATOM 683 O O . PRO A 1 85 ? 11.014 -1.839 -4.757 1.00 95.50 85 PRO A O 1
ATOM 686 N N . LYS A 1 86 ? 13.203 -2.114 -5.217 1.00 94.94 86 LYS A N 1
ATOM 687 C CA . LYS A 1 86 ? 13.661 -2.196 -3.812 1.00 94.94 86 LYS A CA 1
ATOM 688 C C . LYS A 1 86 ? 13.104 -1.081 -2.922 1.00 94.94 86 LYS A C 1
ATOM 690 O O . LYS A 1 86 ? 12.771 -1.315 -1.769 1.00 94.94 86 LYS A O 1
ATOM 695 N N . THR A 1 87 ? 13.000 0.123 -3.465 1.00 95.38 87 THR A N 1
ATOM 696 C CA . THR A 1 87 ? 12.395 1.307 -2.838 1.00 95.38 87 THR A CA 1
ATOM 697 C C . THR A 1 87 ? 10.939 1.070 -2.435 1.00 95.38 87 THR A C 1
ATOM 699 O O . THR A 1 87 ? 10.605 1.215 -1.261 1.00 95.38 87 THR A O 1
ATOM 702 N N . LEU A 1 88 ? 10.091 0.636 -3.374 1.00 97.00 88 LEU A N 1
ATOM 703 C CA . LEU A 1 88 ? 8.683 0.322 -3.112 1.00 97.00 88 LEU A CA 1
ATOM 704 C C . LEU A 1 88 ? 8.551 -0.871 -2.161 1.00 97.00 88 LEU A C 1
ATOM 706 O O . LEU A 1 88 ? 7.718 -0.852 -1.259 1.00 97.00 88 LEU A O 1
ATOM 710 N N . GLN A 1 89 ? 9.408 -1.882 -2.320 1.00 97.38 89 GLN A N 1
ATOM 711 C CA . GLN A 1 89 ? 9.411 -3.055 -1.451 1.00 97.38 89 GLN A CA 1
ATOM 712 C C . GLN A 1 89 ? 9.728 -2.690 0.004 1.00 97.38 89 GLN A C 1
ATOM 714 O O . GLN A 1 89 ? 9.042 -3.147 0.919 1.00 97.38 89 GLN A O 1
ATOM 719 N N . ASN A 1 90 ? 10.745 -1.858 0.226 1.00 97.31 90 ASN A N 1
ATOM 720 C CA . ASN A 1 90 ? 11.131 -1.412 1.562 1.00 97.31 90 ASN A CA 1
ATOM 721 C C . ASN A 1 90 ? 10.037 -0.553 2.203 1.00 97.31 90 ASN A C 1
ATOM 723 O O . ASN A 1 90 ? 9.659 -0.815 3.344 1.00 97.31 90 ASN A O 1
ATOM 727 N N . ALA A 1 91 ? 9.484 0.413 1.460 1.00 97.81 91 ALA A N 1
ATOM 728 C CA . ALA A 1 91 ? 8.362 1.222 1.934 1.00 97.81 91 ALA A CA 1
ATOM 729 C C . ALA A 1 91 ? 7.167 0.337 2.321 1.00 97.81 91 ALA A C 1
ATOM 731 O O . ALA A 1 91 ? 6.582 0.499 3.389 1.00 97.81 91 ALA A O 1
ATOM 732 N N . SER A 1 92 ? 6.872 -0.675 1.504 1.00 97.50 92 SER A N 1
ATOM 733 C CA . SER A 1 92 ? 5.775 -1.595 1.768 1.00 97.50 92 SER A CA 1
ATOM 734 C C . SER A 1 92 ? 5.979 -2.466 3.014 1.00 97.50 92 SER A C 1
ATOM 736 O O . SER A 1 92 ? 5.062 -2.639 3.815 1.00 97.50 92 SER A O 1
ATOM 738 N N . LYS A 1 93 ? 7.192 -2.993 3.225 1.00 97.44 93 LYS A N 1
ATOM 739 C CA . LYS A 1 93 ? 7.523 -3.773 4.431 1.00 97.44 93 LYS A CA 1
ATOM 740 C C . LYS A 1 93 ? 7.384 -2.933 5.701 1.00 97.44 93 LYS A C 1
ATOM 742 O O . LYS A 1 93 ? 6.842 -3.417 6.694 1.00 97.44 93 LYS A O 1
ATOM 747 N N . ASN A 1 94 ? 7.818 -1.674 5.651 1.00 96.81 94 ASN A N 1
ATOM 748 C CA . ASN A 1 94 ? 7.643 -0.736 6.759 1.00 96.81 94 ASN A CA 1
ATOM 749 C C . ASN A 1 94 ? 6.155 -0.487 7.037 1.00 96.81 94 ASN A C 1
ATOM 751 O O . ASN A 1 94 ? 5.718 -0.585 8.182 1.00 96.81 94 ASN A O 1
ATOM 755 N N . LEU A 1 95 ? 5.366 -0.247 5.985 1.00 97.50 95 LEU A N 1
ATOM 756 C CA . LEU A 1 95 ? 3.922 -0.056 6.093 1.00 97.50 95 LEU A CA 1
ATOM 757 C C . LEU A 1 95 ? 3.214 -1.285 6.690 1.00 97.50 95 LEU A C 1
ATOM 759 O O . LEU A 1 95 ? 2.351 -1.121 7.552 1.00 97.50 95 LEU A O 1
ATOM 763 N N . LEU A 1 96 ? 3.585 -2.507 6.286 1.00 96.44 96 LEU A N 1
ATOM 764 C CA . LEU A 1 96 ? 3.020 -3.740 6.850 1.00 96.44 96 LEU A CA 1
ATOM 765 C C . LEU A 1 96 ? 3.266 -3.865 8.351 1.00 96.44 96 LEU A C 1
ATOM 767 O O . LEU A 1 96 ? 2.322 -4.134 9.087 1.00 96.44 96 LEU A O 1
ATOM 771 N N . SER A 1 97 ? 4.499 -3.625 8.799 1.00 95.94 97 SER A N 1
ATOM 772 C CA . SER A 1 97 ? 4.850 -3.661 10.224 1.00 95.94 97 SER A CA 1
ATOM 773 C C . SER A 1 97 ? 3.986 -2.691 11.045 1.00 95.94 97 SER A C 1
ATOM 775 O O . SER A 1 97 ? 3.452 -3.040 12.106 1.00 95.94 97 SER A O 1
ATOM 777 N N . THR A 1 98 ? 3.754 -1.486 10.513 1.00 95.06 98 THR A N 1
ATOM 778 C CA . THR A 1 98 ? 2.857 -0.507 11.139 1.00 95.06 98 THR A CA 1
ATOM 779 C C . THR A 1 98 ? 1.410 -1.000 11.158 1.00 95.06 98 THR A C 1
ATOM 781 O O . THR A 1 98 ? 0.764 -0.940 12.201 1.00 95.06 98 THR A O 1
ATOM 784 N N . CYS A 1 99 ? 0.899 -1.547 10.051 1.00 94.12 99 CYS A N 1
ATOM 785 C CA . CYS A 1 99 ? -0.470 -2.068 9.989 1.00 94.12 99 CYS A CA 1
ATOM 786 C C . CYS A 1 99 ? -0.705 -3.218 10.978 1.00 94.12 99 CYS A C 1
ATOM 788 O O . CYS A 1 99 ? -1.749 -3.267 11.620 1.00 94.12 99 CYS A O 1
ATOM 790 N N . GLU A 1 100 ? 0.251 -4.136 11.121 1.00 93.31 100 GLU A N 1
ATOM 791 C CA . GLU A 1 100 ? 0.174 -5.231 12.096 1.00 93.31 100 GLU A CA 1
ATOM 792 C C . GLU A 1 100 ? 0.117 -4.709 13.534 1.00 93.31 100 GLU A C 1
ATOM 794 O O . GLU A 1 100 ? -0.599 -5.258 14.370 1.00 93.31 100 GLU A O 1
ATOM 799 N N . THR A 1 101 ? 0.843 -3.626 13.813 1.00 93.44 101 THR A N 1
ATOM 800 C CA . THR A 1 101 ? 0.822 -2.959 15.118 1.00 93.44 101 THR A CA 1
ATOM 801 C C . THR A 1 101 ? -0.527 -2.288 15.383 1.00 93.44 101 THR A C 1
ATOM 803 O O . THR A 1 101 ? -1.065 -2.426 16.478 1.00 93.44 101 THR A O 1
ATOM 806 N N . GLU A 1 102 ? -1.104 -1.595 14.399 1.00 91.88 102 GLU A N 1
ATOM 807 C CA . GLU A 1 102 ? -2.408 -0.928 14.548 1.00 91.88 102 GLU A CA 1
ATOM 808 C C . GLU A 1 102 ? -3.577 -1.923 14.632 1.00 91.88 102 GLU A C 1
ATOM 810 O O . GLU A 1 102 ? -4.509 -1.724 15.412 1.00 91.88 102 GLU A O 1
ATOM 815 N N . LEU A 1 103 ? -3.514 -3.040 13.900 1.00 91.44 103 LEU A N 1
ATOM 816 C CA . LEU A 1 103 ? -4.536 -4.087 13.976 1.00 91.44 103 LEU A CA 1
ATOM 817 C C . LEU A 1 103 ? -4.573 -4.750 15.357 1.00 91.44 103 LEU A C 1
ATOM 819 O O . LEU A 1 103 ? -5.660 -4.940 15.891 1.00 91.44 103 LEU A O 1
ATOM 823 N N . LYS A 1 104 ? -3.413 -5.007 15.975 1.00 90.38 104 LYS A N 1
ATOM 824 C CA . LYS A 1 104 ? -3.344 -5.542 17.347 1.00 90.38 104 LYS A CA 1
ATOM 825 C C . LYS A 1 104 ? -4.003 -4.620 18.374 1.00 90.38 104 LYS A C 1
ATOM 827 O O . LYS A 1 104 ? -4.689 -5.111 19.250 1.00 90.38 104 LYS A O 1
ATOM 832 N N . LYS A 1 105 ? -3.854 -3.298 18.234 1.00 85.12 105 LYS A N 1
ATOM 833 C CA . LYS A 1 105 ? -4.492 -2.311 19.129 1.00 85.12 105 LYS A CA 1
ATOM 834 C C . LYS A 1 105 ? -6.012 -2.227 18.979 1.00 85.12 105 LYS A C 1
ATOM 836 O O . LYS A 1 105 ? -6.662 -1.675 19.853 1.00 85.12 105 LYS A O 1
ATOM 841 N N . THR A 1 106 ? -6.547 -2.642 17.830 1.00 69.94 106 THR A N 1
ATOM 842 C CA . THR A 1 106 ? -7.973 -2.480 17.496 1.00 69.94 106 THR A CA 1
ATOM 843 C C . THR A 1 106 ? -8.781 -3.752 17.762 1.00 69.94 106 THR A C 1
ATOM 845 O O . THR A 1 106 ? -10.006 -3.685 17.833 1.00 69.94 106 THR A O 1
ATOM 848 N N . ASP A 1 107 ? -8.109 -4.904 17.840 1.00 60.78 107 ASP A N 1
ATOM 849 C CA . ASP A 1 107 ? -8.719 -6.197 18.165 1.00 60.78 107 ASP A CA 1
ATOM 850 C C . ASP A 1 107 ? 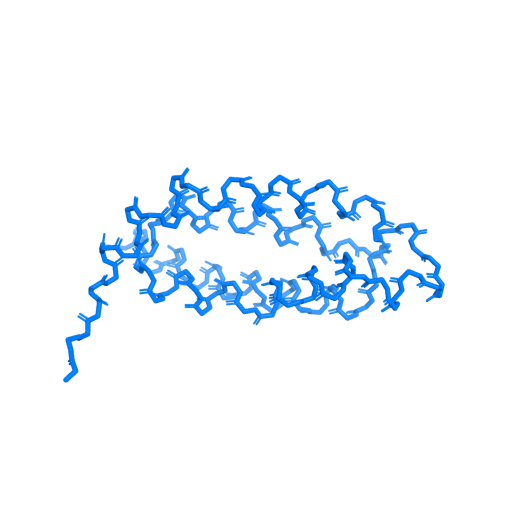-8.726 -6.480 19.697 1.00 60.78 107 ASP A C 1
ATOM 852 O O . ASP A 1 107 ? -9.328 -7.474 20.108 1.00 60.78 107 ASP A O 1
ATOM 856 N N . ASP A 1 108 ? -8.118 -5.600 20.513 1.00 46.56 108 ASP A N 1
ATOM 857 C CA . ASP A 1 108 ? -8.211 -5.528 21.990 1.00 46.56 108 ASP A CA 1
ATOM 858 C C . ASP A 1 108 ? -9.336 -4.569 22.441 1.00 46.56 108 ASP A C 1
ATOM 860 O O . ASP A 1 108 ? -10.017 -4.876 23.449 1.00 46.56 108 ASP A O 1
#

pLDDT: mean 91.77, std 10.26, range [44.19, 98.31]

InterPro domains:
  IPR052587 TELO2-interacting protein 1 homolog [PTHR18460] (1-98)
  IPR057567 TTI1, C-terminal TPR domain [PF24181] (1-97)

Organism: NCBI:txid387005

Radius of gyration: 14.4 Å; chains: 1; bounding box: 31×36×39 Å

Foldseek 3Di:
DDQDQLQNVLVPCVPPPVVVLLVLLLVCLVVQLQDDDVCCPDPSVVSLLVCLQCVLVNCVSNVHALVVLVSLLVSLVSQCDPSHDPSSNVSSVVSNVSSVVVNVVRVD